Protein AF-A0A1V5WKU5-F1 (afdb_monomer)

Solvent-accessible surface area (backbone atoms only — not comparable to full-atom values): 5382 Å² total; per-residue (Å²): 133,59,40,65,59,49,35,52,52,50,52,52,54,47,48,52,52,33,50,53,37,21,54,51,37,28,52,53,40,48,55,50,37,54,54,47,28,75,77,46,74,91,61,33,76,84,43,52,70,53,31,48,53,49,10,46,53,49,15,52,56,51,41,54,53,50,53,53,49,51,35,65,74,66,58,40,65,82,53,34,46,71,90,70,51,73,82,73,71,78,74,72,78,84,83,133

Radius of gyration: 19.9 Å; Cα contacts (8 Å, |Δi|>4): 58; chains: 1; bounding box: 59×31×50 Å

Structure (mmCIF, N/CA/C/O backbone):
data_AF-A0A1V5WKU5-F1
#
_entry.id   AF-A0A1V5WKU5-F1
#
loop_
_atom_site.group_PDB
_atom_site.id
_atom_site.type_symbol
_atom_site.la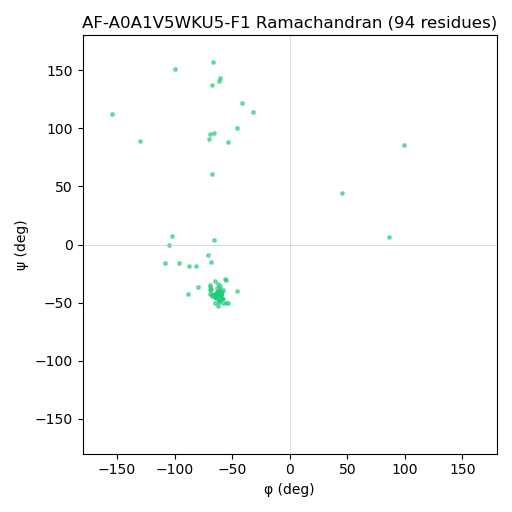bel_atom_id
_atom_site.label_alt_id
_atom_site.label_comp_id
_atom_site.label_asym_id
_atom_site.label_entity_id
_atom_site.label_seq_id
_atom_site.pdbx_PDB_ins_code
_atom_site.Cartn_x
_atom_site.Cartn_y
_atom_site.Cartn_z
_atom_site.occupancy
_atom_site.B_iso_or_equiv
_atom_site.auth_seq_id
_atom_site.auth_comp_id
_atom_site.auth_asym_id
_atom_site.auth_atom_id
_atom_site.pdbx_PDB_model_num
ATOM 1 N N . MET A 1 1 ? -12.939 3.339 26.773 1.00 57.09 1 MET A N 1
ATOM 2 C CA . MET A 1 1 ? -12.850 4.053 25.477 1.00 57.09 1 MET A CA 1
ATOM 3 C C . MET A 1 1 ? -14.172 3.900 24.743 1.00 57.09 1 MET A C 1
ATOM 5 O O . MET A 1 1 ? -14.743 2.816 24.777 1.00 57.09 1 MET A O 1
ATOM 9 N N . ASN A 1 2 ? -14.682 4.969 24.132 1.00 79.81 2 ASN A N 1
ATOM 10 C CA . ASN A 1 2 ? -15.912 4.915 23.342 1.00 79.81 2 ASN A CA 1
ATOM 11 C C . ASN A 1 2 ? -15.669 4.067 22.074 1.00 79.81 2 ASN A C 1
ATOM 13 O O . ASN A 1 2 ? -14.621 4.217 21.444 1.00 79.81 2 ASN A O 1
ATOM 17 N N . LYS A 1 3 ? -16.606 3.191 21.689 1.00 74.94 3 LYS A N 1
ATOM 18 C CA . LYS A 1 3 ? -16.465 2.282 20.525 1.00 74.94 3 LYS A CA 1
ATOM 19 C C . LYS A 1 3 ? -16.144 3.033 19.224 1.00 74.94 3 LYS A C 1
ATOM 21 O O . LYS A 1 3 ? -15.381 2.552 18.385 1.00 74.94 3 LYS A O 1
ATOM 26 N N . LYS A 1 4 ? -16.635 4.270 19.117 1.00 78.12 4 LYS A N 1
ATOM 27 C CA . LYS A 1 4 ? -16.317 5.207 18.031 1.00 78.12 4 LYS A CA 1
ATOM 28 C C . LYS A 1 4 ? -14.824 5.538 17.948 1.00 78.12 4 LYS A C 1
ATOM 30 O O . LYS A 1 4 ? -14.248 5.477 16.869 1.00 78.12 4 LYS A O 1
ATOM 35 N N . VAL A 1 5 ? -14.184 5.828 19.083 1.00 84.38 5 VAL A N 1
ATOM 36 C CA . VAL A 1 5 ? -12.756 6.186 19.139 1.00 84.38 5 VAL A CA 1
ATOM 37 C C . VAL A 1 5 ? -11.889 5.003 18.712 1.00 84.38 5 VAL A C 1
ATOM 39 O O . VAL A 1 5 ? -10.993 5.176 17.894 1.00 84.38 5 VAL A O 1
ATOM 42 N N . ASN A 1 6 ? -12.200 3.790 19.176 1.00 84.88 6 ASN A N 1
ATOM 43 C CA . ASN A 1 6 ? -11.473 2.582 18.764 1.00 84.88 6 ASN A CA 1
ATOM 44 C C . ASN A 1 6 ? -11.560 2.343 17.250 1.00 84.88 6 ASN A C 1
ATOM 46 O O . ASN A 1 6 ? -10.581 1.948 16.625 1.00 84.88 6 ASN A O 1
ATOM 50 N N . THR A 1 7 ? -12.726 2.610 16.663 1.00 86.44 7 THR A N 1
ATOM 51 C CA . THR A 1 7 ? -12.953 2.453 15.221 1.00 86.44 7 THR A CA 1
ATOM 52 C C . THR A 1 7 ? -12.150 3.466 14.417 1.00 86.44 7 THR A C 1
ATOM 54 O O . THR A 1 7 ? -11.515 3.094 13.435 1.00 86.44 7 THR A O 1
ATOM 57 N N . ILE A 1 8 ? -12.109 4.724 14.864 1.00 88.88 8 ILE A N 1
ATOM 58 C CA . ILE A 1 8 ? -11.284 5.764 14.236 1.00 88.88 8 ILE A CA 1
ATOM 59 C C . ILE A 1 8 ? -9.803 5.377 14.305 1.00 88.88 8 ILE A C 1
ATOM 61 O O . ILE A 1 8 ? -9.123 5.406 13.284 1.00 88.88 8 ILE A O 1
ATOM 65 N N . VAL A 1 9 ? -9.314 4.945 15.473 1.00 88.00 9 VAL A N 1
ATOM 66 C CA . VAL A 1 9 ? -7.919 4.501 15.636 1.00 88.00 9 VAL A CA 1
ATOM 67 C C . VAL A 1 9 ? -7.602 3.325 14.711 1.00 88.00 9 VAL A C 1
ATOM 69 O O . VAL A 1 9 ? -6.556 3.330 14.067 1.00 88.00 9 VAL A O 1
ATOM 72 N N . PHE A 1 10 ? -8.508 2.351 14.584 1.00 88.94 10 PHE A N 1
ATOM 73 C CA . PHE A 1 10 ? -8.327 1.216 13.678 1.00 88.94 10 PHE A CA 1
ATOM 74 C C . PHE A 1 10 ? -8.263 1.643 12.207 1.00 88.94 10 PHE A C 1
ATOM 76 O O . PHE A 1 10 ? -7.399 1.170 11.475 1.00 88.94 10 PHE A O 1
ATOM 83 N N . ILE A 1 11 ? -9.132 2.560 11.774 1.00 90.06 11 ILE A N 1
ATOM 84 C CA . ILE A 1 11 ? -9.129 3.079 10.399 1.00 90.06 11 ILE A CA 1
ATOM 85 C C . ILE A 1 11 ? -7.839 3.857 10.116 1.00 90.06 11 ILE A C 1
ATOM 87 O O . ILE A 1 11 ? -7.229 3.665 9.065 1.00 90.06 11 ILE A O 1
ATOM 91 N N . VAL A 1 12 ? -7.390 4.696 11.054 1.00 93.25 12 VAL A N 1
ATOM 92 C CA . VAL A 1 12 ? -6.152 5.476 10.906 1.00 93.25 12 VAL A CA 1
ATOM 93 C C . VAL A 1 12 ? -4.938 4.549 10.850 1.00 93.25 12 VAL A C 1
ATOM 95 O O . VAL A 1 12 ? -4.160 4.621 9.900 1.00 93.25 12 VAL A O 1
ATOM 98 N N . ALA A 1 13 ? -4.808 3.622 11.804 1.00 91.38 13 ALA A N 1
ATOM 99 C CA . ALA A 1 13 ? -3.733 2.631 11.804 1.00 91.38 13 ALA A CA 1
ATOM 100 C C . ALA A 1 13 ? -3.774 1.758 10.541 1.00 91.38 13 ALA A C 1
ATOM 102 O O . ALA A 1 13 ? -2.747 1.503 9.917 1.00 91.38 13 ALA A O 1
ATOM 103 N N . GLY A 1 14 ? -4.971 1.354 10.120 1.00 93.25 14 GLY A N 1
ATOM 104 C CA . GLY A 1 14 ? -5.195 0.588 8.906 1.00 93.25 14 GLY A CA 1
ATOM 105 C C . GLY A 1 14 ? -4.763 1.325 7.641 1.00 93.25 14 GLY A C 1
ATOM 106 O O . GLY A 1 14 ? -4.091 0.746 6.794 1.00 93.25 14 GLY A O 1
ATOM 107 N N . THR A 1 15 ? -5.072 2.617 7.548 1.00 93.88 15 THR A N 1
ATOM 108 C CA . THR A 1 15 ? -4.645 3.475 6.434 1.00 93.88 15 THR A CA 1
ATOM 109 C C . THR A 1 15 ? -3.124 3.598 6.383 1.00 93.88 15 THR A C 1
ATOM 111 O O . THR A 1 15 ? -2.546 3.478 5.305 1.00 93.88 15 THR A O 1
ATOM 114 N N . ILE A 1 16 ? -2.465 3.768 7.536 1.00 96.38 16 ILE A N 1
ATOM 115 C CA . ILE A 1 16 ? -0.997 3.807 7.622 1.00 96.38 16 ILE A CA 1
ATOM 116 C C . ILE A 1 16 ? -0.401 2.481 7.135 1.00 96.38 16 ILE A C 1
ATOM 118 O O . ILE A 1 16 ? 0.489 2.485 6.290 1.00 96.38 16 ILE A O 1
ATOM 122 N N . VAL A 1 17 ? -0.922 1.342 7.605 1.00 95.44 17 VAL A N 1
ATOM 123 C CA . VAL A 1 17 ? -0.471 0.014 7.155 1.00 95.44 17 VAL A CA 1
ATOM 124 C C . VAL A 1 17 ? -0.689 -0.165 5.652 1.00 95.44 17 VAL A C 1
ATOM 126 O O . VAL A 1 17 ? 0.209 -0.638 4.960 1.00 95.44 17 VAL A O 1
ATOM 129 N N . ASN A 1 18 ? -1.844 0.243 5.123 1.00 96.12 18 ASN A N 1
ATOM 130 C CA . ASN A 1 18 ? -2.132 0.162 3.693 1.00 96.12 18 ASN A CA 1
ATOM 131 C C . ASN A 1 18 ? -1.173 1.028 2.860 1.00 96.12 18 ASN A C 1
ATOM 133 O O . ASN A 1 18 ? -0.696 0.582 1.820 1.00 96.12 18 ASN A O 1
ATOM 137 N N . LEU A 1 19 ? -0.845 2.236 3.327 1.00 96.69 19 LEU A N 1
ATOM 138 C CA . LEU A 1 19 ? 0.123 3.110 2.664 1.00 96.69 19 LEU A CA 1
ATOM 139 C C . LEU A 1 19 ? 1.526 2.488 2.652 1.00 96.69 19 LEU A C 1
ATOM 141 O O . LEU A 1 19 ? 2.185 2.487 1.613 1.00 96.69 19 LEU A O 1
ATOM 145 N N . LEU A 1 20 ? 1.963 1.911 3.775 1.00 97.62 20 LEU A N 1
ATOM 146 C CA . LEU A 1 20 ? 3.242 1.201 3.854 1.00 97.62 20 LEU A CA 1
ATOM 147 C C . LEU A 1 20 ? 3.282 -0.004 2.906 1.00 97.62 20 LEU A C 1
ATOM 149 O O . LEU A 1 20 ? 4.282 -0.207 2.222 1.00 97.62 20 LEU A O 1
ATOM 153 N N . LEU A 1 21 ? 2.189 -0.769 2.815 1.00 97.25 21 LEU A N 1
ATOM 154 C CA . LEU A 1 21 ? 2.065 -1.870 1.857 1.00 97.25 21 LEU A CA 1
ATOM 155 C C . LEU A 1 21 ? 2.117 -1.373 0.408 1.00 97.25 21 LEU A C 1
ATOM 157 O O . LEU A 1 21 ? 2.777 -2.000 -0.414 1.00 97.25 21 LEU A O 1
ATOM 161 N N . ALA A 1 22 ? 1.468 -0.250 0.092 1.00 97.12 22 ALA A N 1
ATOM 162 C CA . ALA A 1 22 ? 1.505 0.340 -1.246 1.00 97.12 22 ALA A CA 1
ATOM 163 C C . ALA A 1 22 ? 2.927 0.729 -1.641 1.00 97.12 22 ALA A C 1
ATOM 165 O O . ALA A 1 22 ? 3.399 0.309 -2.695 1.00 97.12 22 ALA A O 1
ATOM 166 N N . ILE A 1 23 ? 3.639 1.448 -0.769 1.00 96.88 23 ILE A N 1
ATOM 167 C CA . ILE A 1 23 ? 5.043 1.808 -0.996 1.00 96.88 23 ILE A CA 1
ATOM 168 C C . ILE A 1 23 ? 5.889 0.542 -1.184 1.00 96.88 23 ILE A C 1
ATOM 170 O O . ILE A 1 23 ? 6.641 0.449 -2.152 1.00 96.88 23 ILE A O 1
ATOM 174 N N . LEU A 1 24 ? 5.722 -0.459 -0.315 1.00 97.62 24 LEU A N 1
ATOM 175 C CA . LEU A 1 24 ? 6.450 -1.724 -0.399 1.00 97.62 24 LEU A CA 1
ATOM 176 C C . LEU A 1 24 ? 6.222 -2.435 -1.742 1.00 97.62 24 LEU A C 1
ATOM 178 O O . LEU A 1 24 ? 7.189 -2.816 -2.400 1.00 97.62 24 LEU A O 1
ATOM 182 N N . PHE A 1 25 ? 4.969 -2.605 -2.173 1.00 97.81 25 PHE A N 1
ATOM 183 C CA . PHE A 1 25 ? 4.662 -3.292 -3.428 1.00 97.81 25 PHE A CA 1
ATOM 184 C C . PHE A 1 25 ? 5.118 -2.510 -4.656 1.00 97.81 25 PHE A C 1
ATOM 186 O O . PHE A 1 25 ? 5.633 -3.119 -5.590 1.00 97.81 25 PHE A O 1
ATOM 193 N N . ILE A 1 26 ? 4.984 -1.182 -4.653 1.00 96.12 26 ILE A N 1
ATOM 194 C CA . ILE A 1 26 ? 5.481 -0.338 -5.746 1.00 96.12 26 ILE A CA 1
ATOM 195 C C . ILE A 1 26 ? 7.000 -0.491 -5.879 1.00 96.12 26 ILE A C 1
ATOM 197 O O . ILE A 1 26 ? 7.491 -0.729 -6.981 1.00 96.12 26 ILE A O 1
ATOM 201 N N . VAL A 1 27 ? 7.743 -0.424 -4.768 1.00 96.25 27 VAL A N 1
ATOM 202 C CA . VAL A 1 27 ? 9.204 -0.602 -4.775 1.00 96.25 27 VAL A CA 1
ATOM 203 C C . VAL A 1 27 ? 9.583 -2.001 -5.265 1.00 96.25 27 VAL A C 1
ATOM 205 O O . VAL A 1 27 ? 10.450 -2.128 -6.128 1.00 96.25 27 VAL A O 1
ATOM 208 N N . LEU A 1 28 ? 8.914 -3.052 -4.780 1.00 97.00 28 LEU A N 1
ATOM 209 C CA . LEU A 1 28 ? 9.163 -4.427 -5.230 1.00 97.00 28 LEU A CA 1
ATOM 210 C C . LEU A 1 28 ? 8.919 -4.600 -6.735 1.00 97.00 28 LEU A C 1
ATOM 212 O O . LEU A 1 28 ? 9.727 -5.229 -7.420 1.00 97.00 28 LEU A O 1
ATOM 216 N N . LEU A 1 29 ? 7.836 -4.025 -7.261 1.00 95.75 29 LEU A N 1
ATOM 217 C CA . LEU A 1 29 ? 7.525 -4.079 -8.688 1.00 95.75 29 LEU A CA 1
ATOM 218 C C . LEU A 1 29 ? 8.510 -3.259 -9.523 1.00 95.75 29 LEU A C 1
ATOM 220 O O . LEU A 1 29 ? 8.899 -3.708 -10.597 1.00 95.75 29 LEU A O 1
ATOM 224 N N . MET A 1 30 ? 8.975 -2.109 -9.029 1.00 92.75 30 MET A N 1
ATOM 225 C CA . MET A 1 30 ? 10.033 -1.354 -9.703 1.00 92.75 30 MET A CA 1
ATOM 226 C C . MET A 1 30 ? 11.335 -2.149 -9.778 1.00 92.75 30 MET A C 1
ATOM 228 O O . MET A 1 30 ? 11.921 -2.242 -10.852 1.00 92.75 30 MET A O 1
ATOM 232 N N . VAL A 1 31 ? 11.763 -2.781 -8.680 1.00 93.94 31 VAL A N 1
ATOM 233 C CA . VAL A 1 31 ? 12.950 -3.654 -8.679 1.00 93.94 31 VAL A CA 1
ATOM 234 C C . VAL A 1 31 ? 12.792 -4.797 -9.687 1.00 93.94 31 VAL A C 1
ATOM 236 O O . VAL A 1 31 ? 13.746 -5.141 -10.387 1.00 93.94 31 VAL A O 1
ATOM 239 N N . LEU A 1 32 ? 11.588 -5.365 -9.800 1.00 92.94 32 LEU A N 1
ATOM 240 C CA . LEU A 1 32 ? 11.294 -6.400 -10.785 1.00 92.94 32 LEU A CA 1
ATOM 241 C C . LEU A 1 32 ? 11.403 -5.869 -12.223 1.00 92.94 32 LEU A C 1
ATOM 243 O O . LEU A 1 32 ? 12.040 -6.519 -13.048 1.00 92.94 32 LEU A O 1
ATOM 247 N N . ILE A 1 33 ? 10.851 -4.685 -12.512 1.00 91.50 33 ILE A N 1
ATOM 248 C CA . ILE A 1 33 ? 10.966 -4.038 -13.829 1.00 91.50 33 ILE A CA 1
ATOM 249 C C . ILE A 1 33 ? 12.432 -3.781 -14.182 1.00 91.50 33 ILE A C 1
ATOM 251 O O . ILE A 1 33 ? 12.849 -4.130 -15.283 1.00 91.50 33 ILE A O 1
ATOM 255 N N . PHE A 1 34 ? 13.238 -3.251 -13.256 1.00 89.88 34 PHE A N 1
ATOM 256 C CA . PHE A 1 34 ? 14.668 -3.035 -13.500 1.00 89.88 34 PHE A CA 1
ATOM 257 C C . PHE A 1 34 ? 15.398 -4.339 -13.839 1.00 89.88 34 PHE A C 1
ATOM 259 O O . PHE A 1 34 ? 16.218 -4.370 -14.758 1.00 89.88 34 PHE A O 1
ATOM 266 N N . LYS A 1 35 ? 15.073 -5.443 -13.153 1.00 90.25 35 LYS A N 1
ATOM 267 C CA . LYS A 1 35 ? 15.621 -6.760 -13.508 1.00 90.25 35 LYS A CA 1
ATOM 268 C C . LYS A 1 35 ? 15.195 -7.217 -14.903 1.00 90.25 35 LYS A C 1
ATOM 270 O O . LYS A 1 35 ? 16.026 -7.764 -15.620 1.00 90.25 35 LYS A O 1
ATOM 275 N N . VAL A 1 3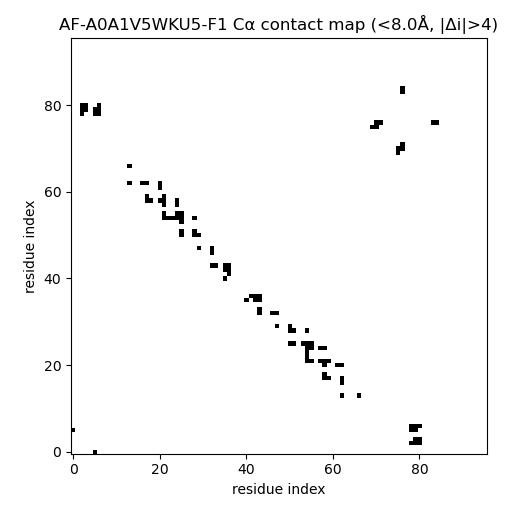6 ? 13.937 -6.997 -15.288 1.00 88.00 36 VAL A N 1
ATOM 276 C CA . VAL A 1 36 ? 13.441 -7.336 -16.632 1.00 88.00 36 VAL A CA 1
ATOM 277 C C . VAL A 1 36 ? 14.159 -6.512 -17.698 1.00 88.00 36 VAL A C 1
ATOM 279 O O . VAL A 1 36 ? 14.620 -7.091 -18.675 1.00 88.00 36 VAL A O 1
ATOM 282 N N . GLU A 1 37 ? 14.329 -5.208 -17.484 1.00 86.50 37 GLU A N 1
ATOM 283 C CA . GLU A 1 37 ? 15.037 -4.308 -18.404 1.00 86.50 37 GLU A CA 1
ATOM 284 C C . GLU A 1 37 ? 16.503 -4.721 -18.602 1.00 86.50 37 GLU A C 1
ATOM 286 O O . GLU A 1 37 ? 17.029 -4.659 -19.709 1.00 86.50 37 GLU A O 1
ATOM 291 N N . THR A 1 38 ? 17.147 -5.229 -17.546 1.00 86.81 38 THR A N 1
ATOM 292 C CA . THR A 1 38 ? 18.530 -5.734 -17.619 1.00 86.81 38 THR A CA 1
ATOM 293 C C . THR A 1 38 ? 18.648 -6.967 -18.528 1.00 86.81 38 THR A C 1
ATOM 295 O O . THR A 1 38 ? 19.688 -7.183 -19.145 1.00 86.81 38 THR A O 1
ATOM 298 N N . ILE A 1 39 ? 17.599 -7.794 -18.607 1.00 87.94 39 ILE A N 1
ATOM 299 C CA . ILE A 1 39 ? 17.576 -9.018 -19.425 1.00 87.94 39 ILE A CA 1
ATOM 300 C C . ILE A 1 39 ? 17.087 -8.707 -20.845 1.00 87.94 39 ILE A C 1
ATOM 302 O O . ILE A 1 39 ? 17.658 -9.210 -21.810 1.00 87.94 39 ILE A O 1
ATOM 306 N N . TRP A 1 40 ? 16.042 -7.883 -20.973 1.00 85.06 40 TRP A N 1
ATOM 307 C CA . TRP A 1 40 ? 15.383 -7.500 -22.223 1.00 85.06 40 TRP A CA 1
ATOM 308 C C . TRP A 1 40 ? 15.231 -5.974 -22.316 1.00 85.06 40 TRP A C 1
ATOM 310 O O . TRP A 1 40 ? 14.188 -5.441 -21.921 1.00 85.06 40 TRP A O 1
ATOM 320 N N . PRO A 1 41 ? 16.238 -5.284 -22.878 1.00 81.56 41 PRO A N 1
ATOM 321 C CA . PRO A 1 41 ? 16.235 -3.831 -23.001 1.00 81.56 41 PRO A CA 1
ATOM 322 C C . PRO A 1 41 ? 15.064 -3.312 -23.847 1.00 81.56 41 PRO A C 1
ATOM 324 O O . PRO A 1 41 ? 14.687 -3.923 -24.852 1.00 81.56 41 PRO A O 1
ATOM 327 N N . GLY A 1 42 ? 14.508 -2.165 -23.462 1.00 81.81 42 GLY A N 1
ATOM 328 C CA . GLY A 1 42 ? 13.456 -1.443 -24.179 1.00 81.81 42 GLY A CA 1
ATOM 329 C C . GLY A 1 42 ? 12.025 -1.890 -23.869 1.00 81.81 42 GLY A C 1
ATOM 330 O O . GLY A 1 42 ? 11.092 -1.428 -24.526 1.00 81.81 42 GLY A O 1
ATOM 331 N N . ARG A 1 43 ? 11.813 -2.788 -22.895 1.00 80.50 43 ARG A N 1
ATOM 332 C CA . ARG A 1 43 ? 10.465 -3.259 -22.505 1.00 80.50 43 ARG A CA 1
ATOM 333 C C . ARG A 1 43 ? 9.998 -2.741 -21.144 1.00 80.50 43 ARG A C 1
ATOM 335 O O . ARG A 1 43 ? 8.803 -2.822 -20.867 1.00 80.50 43 ARG A O 1
ATOM 342 N N . GLY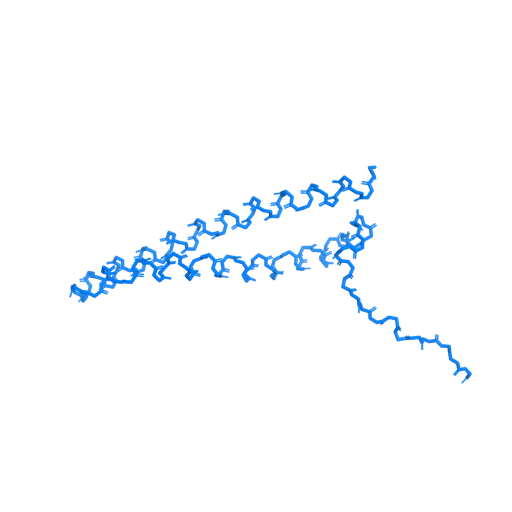 A 1 44 ? 10.889 -2.216 -20.309 1.00 77.56 44 GLY A N 1
ATOM 343 C CA . GLY A 1 44 ? 10.608 -1.802 -18.934 1.00 77.56 44 GLY A CA 1
ATOM 344 C C . GLY A 1 44 ? 9.935 -0.435 -18.800 1.00 77.56 44 GLY A C 1
ATOM 345 O O . GLY A 1 44 ? 9.049 -0.285 -17.961 1.00 77.56 44 GLY A O 1
ATOM 346 N N . GLU A 1 45 ? 10.276 0.543 -19.644 1.00 81.94 45 GLU A N 1
ATOM 347 C CA . GLU A 1 45 ? 9.707 1.903 -19.581 1.00 81.94 45 GLU A CA 1
ATOM 348 C C . GLU A 1 45 ? 8.168 1.960 -19.607 1.00 81.94 45 GLU A C 1
ATOM 350 O O . GLU A 1 45 ? 7.581 2.566 -18.705 1.00 81.94 45 GLU A O 1
ATOM 355 N N . PRO A 1 46 ? 7.465 1.302 -20.551 1.00 87.62 46 PRO A N 1
ATOM 356 C CA . PRO A 1 46 ? 6.006 1.337 -20.564 1.00 87.62 46 PRO A CA 1
ATOM 357 C C . PRO A 1 46 ? 5.373 0.593 -19.378 1.00 87.62 46 PRO A C 1
ATOM 359 O O . PRO A 1 46 ? 4.191 0.794 -19.114 1.00 87.62 46 PRO A O 1
ATOM 362 N N . MET A 1 47 ? 6.119 -0.243 -18.641 1.00 89.38 47 MET A N 1
ATOM 363 C CA . MET A 1 47 ? 5.599 -1.029 -17.514 1.00 89.38 47 MET A CA 1
ATOM 364 C C . MET A 1 47 ? 5.502 -0.235 -16.204 1.00 89.38 47 MET A C 1
ATOM 366 O O . MET A 1 47 ? 4.750 -0.633 -15.313 1.00 89.38 47 MET A O 1
ATOM 370 N N . PHE A 1 48 ? 6.203 0.896 -16.070 1.00 89.12 48 PHE A N 1
ATOM 371 C CA . PHE A 1 48 ? 6.200 1.703 -14.842 1.00 89.12 48 PHE A CA 1
ATOM 372 C C . PHE A 1 48 ? 4.808 2.147 -14.353 1.00 89.12 48 PHE A C 1
ATOM 374 O O . PHE A 1 48 ? 4.500 1.903 -13.181 1.00 89.12 48 PHE A O 1
ATOM 381 N N . PRO A 1 49 ? 3.928 2.744 -15.184 1.00 92.44 49 PRO A N 1
ATOM 382 C CA . PRO A 1 49 ? 2.584 3.115 -14.732 1.00 92.44 49 PRO A CA 1
ATOM 383 C C . PRO A 1 49 ? 1.753 1.894 -14.309 1.00 92.44 49 PRO A C 1
ATOM 385 O O . PRO A 1 49 ? 0.989 1.969 -13.344 1.00 92.44 49 PRO A O 1
ATOM 388 N N . PHE A 1 50 ? 1.943 0.743 -14.961 1.00 93.31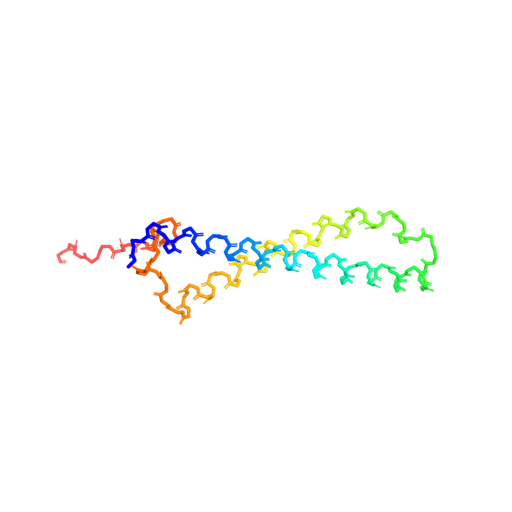 50 PHE A N 1
ATOM 389 C CA . PHE A 1 50 ? 1.265 -0.496 -14.578 1.00 93.31 50 PHE A CA 1
ATOM 390 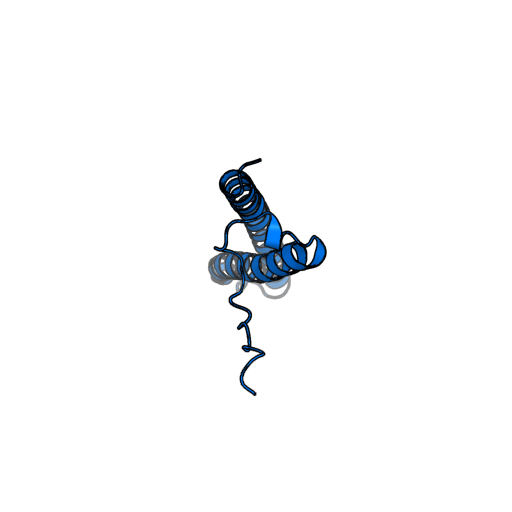C C . PHE A 1 50 ? 1.765 -1.031 -13.238 1.00 93.31 50 PHE A C 1
ATOM 392 O O . PHE A 1 50 ? 0.949 -1.475 -12.437 1.00 93.31 50 PHE A O 1
ATOM 399 N N . ALA A 1 51 ? 3.067 -0.947 -12.953 1.00 93.31 51 ALA A N 1
ATOM 400 C CA . ALA A 1 51 ? 3.610 -1.315 -11.647 1.00 93.31 51 ALA A CA 1
ATOM 401 C C . ALA A 1 51 ? 3.070 -0.433 -10.520 1.00 93.31 51 ALA A C 1
ATOM 403 O O . ALA A 1 51 ? 2.785 -0.942 -9.439 1.00 93.31 51 ALA A O 1
ATOM 404 N N . PHE A 1 52 ? 2.872 0.862 -10.769 1.00 94.50 52 PHE A N 1
ATOM 405 C CA . PHE A 1 52 ? 2.255 1.744 -9.784 1.00 94.50 52 PHE A CA 1
ATOM 406 C C . PHE A 1 52 ? 0.820 1.304 -9.460 1.00 94.50 52 PHE A C 1
ATOM 408 O O . PHE A 1 52 ? 0.492 1.047 -8.300 1.00 94.50 52 PHE A O 1
ATOM 415 N N . ILE A 1 53 ? -0.019 1.139 -10.490 1.00 96.81 53 ILE A N 1
ATOM 416 C CA . ILE A 1 53 ? -1.418 0.712 -10.327 1.00 96.81 53 ILE A CA 1
ATOM 417 C C . ILE A 1 53 ? -1.485 -0.675 -9.678 1.00 96.81 53 ILE A C 1
ATOM 419 O O . ILE A 1 53 ? -2.214 -0.871 -8.705 1.00 96.81 53 ILE A O 1
ATOM 423 N N . ALA A 1 54 ? -0.695 -1.630 -10.172 1.00 96.56 54 ALA A N 1
ATOM 424 C CA . ALA A 1 54 ? -0.636 -2.980 -9.628 1.00 96.56 54 ALA A CA 1
ATOM 425 C C . ALA A 1 54 ? -0.165 -2.983 -8.169 1.00 96.56 54 ALA A C 1
ATOM 427 O O . ALA A 1 54 ? -0.738 -3.701 -7.356 1.00 96.56 54 ALA A O 1
ATOM 428 N N . GLY A 1 55 ? 0.820 -2.157 -7.811 1.00 97.19 55 GLY A N 1
ATOM 429 C CA . GLY A 1 55 ? 1.315 -2.043 -6.442 1.00 97.19 55 GLY A CA 1
ATOM 430 C C . GLY A 1 55 ? 0.247 -1.539 -5.474 1.00 97.19 55 GLY A C 1
ATOM 431 O O . GLY A 1 55 ? 0.059 -2.122 -4.405 1.00 97.19 55 GLY A O 1
ATOM 432 N N . VAL A 1 56 ? -0.521 -0.522 -5.877 1.00 96.56 56 VAL A N 1
ATOM 433 C CA . VAL A 1 56 ? -1.652 -0.011 -5.086 1.00 96.56 56 VAL A CA 1
ATOM 434 C C . VAL A 1 56 ? -2.750 -1.068 -4.941 1.00 96.56 56 VAL A C 1
ATOM 436 O O . VAL A 1 56 ? -3.229 -1.306 -3.832 1.00 96.56 56 VAL A O 1
ATOM 439 N N . LEU A 1 57 ? -3.129 -1.741 -6.032 1.00 97.56 57 LEU A N 1
ATOM 440 C CA . LEU A 1 57 ? -4.151 -2.792 -5.994 1.00 97.56 57 LEU A CA 1
ATOM 441 C C . LEU A 1 57 ? -3.722 -3.977 -5.120 1.00 97.56 57 LEU A C 1
ATOM 443 O O . LEU A 1 57 ? -4.511 -4.467 -4.311 1.00 97.56 57 LEU A O 1
ATOM 447 N N . LEU A 1 58 ? -2.466 -4.413 -5.234 1.00 97.06 58 LEU A N 1
ATOM 448 C CA . LEU A 1 58 ? -1.904 -5.475 -4.399 1.00 97.06 58 LEU A CA 1
ATOM 449 C C . LEU A 1 58 ? -1.911 -5.083 -2.923 1.00 97.06 58 LEU A C 1
ATOM 451 O O . LEU A 1 58 ? -2.328 -5.886 -2.087 1.00 97.06 58 LEU A O 1
ATOM 455 N N . ALA A 1 59 ? -1.529 -3.847 -2.602 1.00 96.94 59 ALA A N 1
ATOM 456 C CA . ALA A 1 59 ? -1.583 -3.340 -1.238 1.00 96.94 59 ALA A CA 1
ATOM 457 C C . ALA A 1 59 ? -2.995 -3.390 -0.663 1.00 96.94 59 ALA A C 1
ATOM 459 O O . ALA A 1 59 ? -3.172 -3.915 0.434 1.00 96.94 59 ALA A O 1
ATOM 460 N N . MET A 1 60 ? -3.995 -2.942 -1.427 1.00 95.00 60 MET A N 1
ATOM 461 C CA . MET A 1 60 ? -5.395 -2.981 -1.004 1.00 95.00 60 MET A CA 1
ATOM 462 C C . MET A 1 60 ? -5.878 -4.411 -0.741 1.00 95.00 60 MET A C 1
ATOM 464 O O . MET A 1 60 ? -6.474 -4.675 0.304 1.00 95.00 60 MET A O 1
ATOM 468 N N . VAL A 1 61 ? -5.593 -5.354 -1.645 1.00 96.19 61 VAL A N 1
ATOM 469 C CA . VAL A 1 61 ? -6.006 -6.761 -1.489 1.00 96.19 61 VAL A CA 1
ATOM 470 C C . VAL A 1 61 ? -5.328 -7.407 -0.279 1.00 96.19 61 VAL A C 1
ATOM 472 O O . VAL A 1 61 ? -5.969 -8.125 0.496 1.00 96.19 61 VAL A O 1
ATOM 475 N N . VAL A 1 62 ? -4.031 -7.157 -0.095 1.00 96.31 62 VAL A N 1
ATOM 476 C CA . VAL A 1 62 ? -3.271 -7.695 1.037 1.00 96.31 62 VAL A CA 1
ATOM 477 C C . VAL A 1 62 ? -3.743 -7.069 2.343 1.00 96.31 62 VAL A C 1
ATOM 479 O O . VAL A 1 62 ? -4.010 -7.804 3.292 1.00 96.31 62 VAL A O 1
ATOM 482 N N . TYR A 1 63 ? -3.944 -5.753 2.385 1.00 93.50 63 TYR A N 1
ATOM 483 C CA . TYR A 1 63 ? -4.498 -5.053 3.540 1.00 93.50 63 TYR A CA 1
ATOM 484 C C . TYR A 1 63 ? -5.897 -5.563 3.905 1.00 93.50 63 TYR A C 1
ATOM 486 O O . TYR A 1 63 ? -6.181 -5.785 5.082 1.00 93.50 63 TYR A O 1
ATOM 494 N N . GLN A 1 64 ? -6.768 -5.816 2.925 1.00 91.25 64 GLN A N 1
ATOM 495 C CA . GLN A 1 64 ? -8.106 -6.355 3.178 1.00 91.25 64 GLN A CA 1
ATOM 496 C C . GLN A 1 64 ? -8.043 -7.733 3.854 1.00 91.25 64 GLN A C 1
ATOM 498 O O . GLN A 1 64 ? -8.760 -7.986 4.822 1.00 91.25 64 GLN A O 1
ATOM 503 N N . ARG A 1 65 ? -7.151 -8.618 3.393 1.00 92.19 65 ARG A N 1
ATOM 504 C CA . ARG A 1 65 ? -6.934 -9.923 4.038 1.00 92.19 65 ARG A CA 1
ATOM 505 C C . ARG A 1 65 ? -6.317 -9.781 5.426 1.00 92.19 65 ARG A C 1
ATOM 507 O O . ARG A 1 65 ? -6.768 -10.442 6.358 1.00 92.19 65 ARG A O 1
ATOM 514 N N . LEU A 1 66 ? -5.316 -8.913 5.569 1.00 91.31 66 LEU A N 1
ATOM 515 C CA . LEU A 1 66 ? -4.612 -8.700 6.830 1.00 91.31 66 LEU A CA 1
ATOM 516 C C . LEU A 1 66 ? -5.548 -8.113 7.890 1.00 91.31 66 LEU A C 1
ATOM 518 O O . LEU A 1 66 ? -5.579 -8.599 9.013 1.00 91.31 66 LEU A O 1
ATOM 522 N N . SER A 1 67 ? -6.348 -7.110 7.525 1.00 88.94 67 SER A N 1
ATOM 523 C CA . SER A 1 67 ? -7.327 -6.480 8.414 1.00 88.94 67 SER A CA 1
ATOM 524 C C . SER A 1 67 ? -8.400 -7.467 8.865 1.00 88.94 67 SER A C 1
ATOM 526 O O . SER A 1 67 ? -8.671 -7.535 10.061 1.00 88.94 67 SER A O 1
ATOM 528 N N . HIS A 1 68 ? -8.942 -8.292 7.962 1.00 86.12 68 HIS A N 1
ATOM 529 C CA . HIS A 1 68 ? -9.875 -9.355 8.344 1.00 86.12 68 HIS A CA 1
ATOM 530 C C . HIS A 1 68 ? -9.231 -10.340 9.329 1.00 86.12 68 HIS A C 1
ATOM 532 O O . HIS A 1 68 ? -9.818 -10.666 10.358 1.00 86.12 68 HIS A O 1
ATOM 538 N N . TRP A 1 69 ? -7.999 -10.771 9.046 1.00 88.06 69 TRP A N 1
ATOM 539 C CA . TRP A 1 69 ? -7.264 -11.693 9.907 1.00 88.06 69 TRP A CA 1
ATOM 540 C C . TRP A 1 69 ? -6.953 -11.099 11.286 1.00 88.06 69 TRP A C 1
ATOM 542 O O . TRP A 1 69 ? -7.123 -11.779 12.292 1.00 88.06 69 TRP A O 1
ATOM 552 N N . VAL A 1 70 ? -6.546 -9.827 11.361 1.00 87.56 70 VAL A N 1
ATOM 553 C CA . VAL A 1 70 ? -6.304 -9.128 12.634 1.00 87.56 70 VAL A CA 1
ATOM 554 C C . VAL A 1 70 ? -7.597 -9.003 13.439 1.00 87.56 70 VAL A C 1
ATOM 556 O O . VAL A 1 70 ? -7.588 -9.256 14.642 1.00 87.56 70 VAL A O 1
ATOM 559 N N . VAL A 1 71 ? -8.711 -8.650 12.795 1.00 86.19 71 VAL A N 1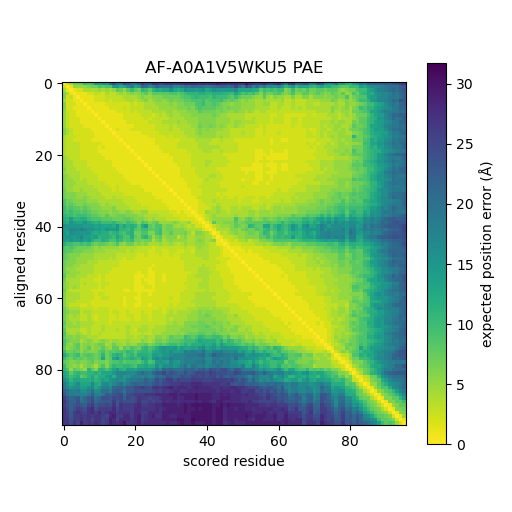
ATOM 560 C CA . VAL A 1 71 ? -10.006 -8.526 13.479 1.00 86.19 71 VAL A CA 1
ATOM 561 C C . VAL A 1 71 ? -10.445 -9.863 14.075 1.00 86.19 71 VAL A C 1
ATOM 563 O O . VAL A 1 71 ? -10.842 -9.892 15.237 1.00 86.19 71 VAL A O 1
ATOM 566 N N . GLU A 1 72 ? -10.323 -10.953 13.315 1.00 84.62 72 GLU A N 1
ATOM 567 C CA . GLU A 1 72 ? -10.688 -12.302 13.760 1.00 84.62 72 GLU A CA 1
ATOM 568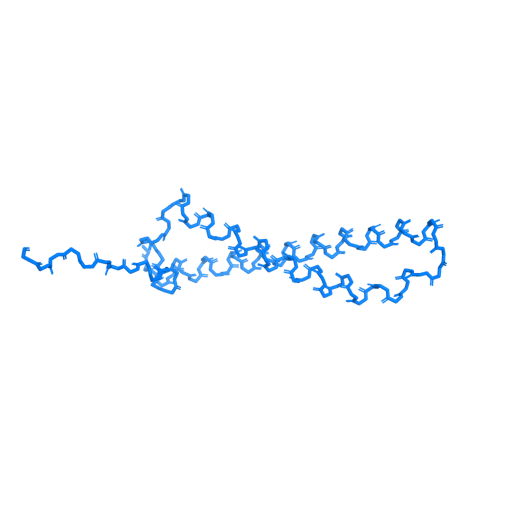 C C . GLU A 1 72 ? -9.740 -12.833 14.844 1.00 84.62 72 GLU A C 1
ATOM 570 O O . GLU A 1 72 ? -10.187 -13.374 15.852 1.00 84.62 72 GLU A O 1
ATOM 575 N N . LYS A 1 73 ? -8.427 -12.626 14.687 1.00 84.06 73 LYS A N 1
ATOM 576 C CA . LYS A 1 73 ? -7.412 -13.142 15.615 1.00 84.06 73 LYS A CA 1
ATOM 577 C C . LYS A 1 73 ? -7.433 -12.463 16.984 1.00 84.06 73 LYS A C 1
ATOM 579 O O . LYS A 1 73 ? -7.127 -13.110 17.981 1.00 84.06 73 LYS A O 1
ATOM 584 N N . PHE A 1 74 ? -7.745 -11.170 17.035 1.00 83.88 74 PHE A N 1
ATOM 585 C CA . PHE A 1 74 ? -7.757 -10.392 18.279 1.00 83.88 74 PHE A CA 1
ATOM 586 C C . PHE A 1 74 ? -9.168 -10.148 18.836 1.00 83.88 74 PHE A C 1
ATOM 588 O O . PHE A 1 74 ? -9.309 -9.375 19.784 1.00 83.88 74 PHE A O 1
ATOM 595 N N . ASP A 1 75 ? -10.193 -10.768 18.240 1.00 79.56 75 ASP A N 1
ATOM 596 C CA . ASP A 1 75 ? -11.614 -10.577 18.563 1.00 79.56 75 ASP A CA 1
ATOM 597 C C . ASP A 1 75 ? -11.995 -9.092 18.721 1.00 79.56 75 ASP A C 1
ATOM 599 O O . ASP A 1 75 ? -12.666 -8.641 19.655 1.00 79.56 75 ASP A O 1
ATOM 603 N N . LEU A 1 76 ? -11.502 -8.274 17.787 1.00 74.38 76 LEU A N 1
ATOM 604 C CA . LEU A 1 76 ? -11.740 -6.828 17.792 1.00 74.38 76 LEU A CA 1
ATOM 605 C C . LEU A 1 76 ? -13.197 -6.490 17.433 1.00 74.38 76 LEU A C 1
ATOM 607 O O . LEU A 1 76 ? 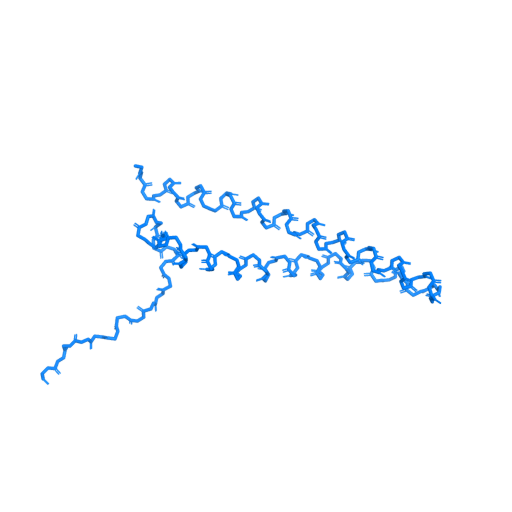-13.617 -5.344 17.603 1.00 74.38 76 LEU A O 1
ATOM 611 N N . SER A 1 77 ? -13.978 -7.487 17.003 1.00 67.19 77 SER A N 1
ATOM 612 C CA . SER A 1 77 ? -15.408 -7.430 16.677 1.00 67.19 77 SER A CA 1
ATOM 613 C C . SER A 1 77 ? -16.247 -6.695 17.718 1.00 67.19 77 SER A C 1
ATOM 615 O O . SER A 1 77 ? -17.157 -5.945 17.364 1.00 67.19 77 SER A O 1
ATOM 617 N N . ASP A 1 78 ? -15.947 -6.910 18.998 1.00 68.38 78 ASP A N 1
ATOM 618 C CA . ASP A 1 78 ? -16.743 -6.375 20.105 1.00 68.38 78 ASP A CA 1
ATOM 619 C C . ASP A 1 78 ? -16.311 -4.967 20.540 1.00 68.38 78 ASP A C 1
ATOM 621 O O . ASP A 1 78 ? -17.089 -4.227 21.167 1.00 68.38 78 ASP A O 1
ATOM 625 N N . LYS A 1 79 ? -15.087 -4.571 20.162 1.00 72.06 79 LYS A N 1
ATOM 626 C CA . LYS A 1 79 ? -14.464 -3.280 20.497 1.00 72.06 79 LYS A CA 1
ATOM 627 C C . LYS A 1 79 ? -14.620 -2.222 19.405 1.00 72.06 79 LYS A C 1
ATOM 629 O O . LYS A 1 79 ? -14.408 -1.043 19.702 1.00 72.06 79 LYS A O 1
ATOM 634 N N . LEU A 1 80 ? -14.974 -2.630 18.188 1.00 73.31 80 LEU A N 1
ATOM 635 C CA . LEU A 1 80 ? -15.207 -1.766 17.031 1.00 73.31 80 LEU A CA 1
ATOM 636 C C . LEU A 1 80 ? -16.715 -1.523 16.826 1.00 73.31 80 LEU A C 1
ATOM 638 O O . LEU A 1 80 ? -17.554 -2.344 17.202 1.00 73.31 80 LEU A O 1
ATOM 642 N N . ASP A 1 81 ? -17.075 -0.370 16.260 1.00 66.38 81 ASP A N 1
ATOM 643 C CA . ASP A 1 81 ? -18.454 -0.062 15.858 1.00 66.38 81 ASP A CA 1
ATOM 644 C C . ASP A 1 81 ? -18.881 -0.993 14.698 1.00 66.38 81 ASP A C 1
ATOM 646 O O . ASP A 1 81 ? -18.031 -1.506 13.959 1.00 66.38 81 ASP A O 1
ATOM 650 N N . PRO A 1 82 ? -20.192 -1.220 14.483 1.00 60.66 82 PRO A N 1
ATOM 651 C CA . PRO A 1 82 ? -20.704 -2.275 13.606 1.00 60.66 82 PRO A CA 1
ATOM 652 C C . PRO A 1 82 ? -20.392 -2.108 12.108 1.00 60.66 82 PRO A C 1
ATOM 654 O O . PRO A 1 82 ? -20.797 -2.961 11.326 1.00 60.66 82 PRO A O 1
ATOM 657 N N . LEU A 1 83 ? -19.630 -1.087 11.700 1.00 58.50 83 LEU A N 1
ATOM 658 C CA . LEU A 1 83 ? -19.061 -0.963 10.351 1.00 58.50 83 LEU A CA 1
ATOM 659 C C . LEU A 1 83 ? -18.192 -2.177 9.963 1.00 58.50 83 LEU A C 1
ATOM 661 O O . LEU A 1 83 ? -18.149 -2.536 8.791 1.00 58.50 83 LEU A O 1
ATOM 665 N N . PHE A 1 84 ? -17.554 -2.836 10.942 1.00 57.50 84 PHE A N 1
ATOM 666 C CA . PHE A 1 84 ? -16.747 -4.052 10.742 1.00 57.50 84 PHE A CA 1
ATOM 667 C C . PHE A 1 84 ? -17.428 -5.345 11.208 1.00 57.50 84 PHE A C 1
ATOM 669 O O . PHE A 1 84 ? -16.859 -6.426 11.041 1.00 57.50 84 PHE A O 1
ATOM 676 N N . LYS A 1 85 ? -18.658 -5.284 11.746 1.00 52.75 85 LYS A N 1
ATOM 677 C CA . LYS A 1 85 ? -19.464 -6.496 11.937 1.00 52.75 85 LYS A CA 1
ATOM 678 C C . LYS A 1 85 ? -19.875 -6.970 10.551 1.00 52.75 85 LYS A C 1
ATOM 680 O O . LYS A 1 85 ? -20.919 -6.580 10.028 1.00 52.75 85 LYS A O 1
ATOM 685 N N . SER A 1 86 ? -19.044 -7.834 9.961 1.00 51.91 86 SER A N 1
ATOM 686 C CA . SER A 1 86 ? -19.484 -8.735 8.904 1.00 51.91 86 SER A CA 1
ATOM 687 C C . SER A 1 86 ? -20.846 -9.252 9.333 1.00 51.91 86 SER A C 1
ATOM 689 O O . SER A 1 86 ? -21.009 -9.762 10.446 1.00 51.91 86 SER A O 1
ATOM 691 N N . ARG A 1 87 ? -21.844 -9.005 8.486 1.00 47.31 87 ARG A N 1
ATOM 692 C CA . ARG A 1 87 ? -23.241 -9.391 8.651 1.00 47.31 87 ARG A CA 1
ATOM 693 C C . ARG A 1 87 ? -23.310 -10.918 8.568 1.00 47.31 87 ARG A C 1
ATOM 695 O O . ARG A 1 87 ? -23.931 -11.470 7.666 1.00 47.31 87 ARG A O 1
ATOM 702 N N . ARG A 1 88 ? -22.628 -11.625 9.474 1.00 48.19 88 ARG A N 1
ATOM 703 C CA . ARG A 1 88 ? -22.733 -13.063 9.655 1.00 48.19 88 ARG A CA 1
ATOM 704 C C . ARG A 1 88 ? -24.151 -13.250 10.144 1.00 48.19 88 ARG A C 1
ATOM 706 O O . ARG A 1 88 ? -24.476 -12.966 11.296 1.00 48.19 88 ARG A O 1
ATOM 713 N N . ARG A 1 89 ? -25.015 -13.556 9.174 1.00 49.09 89 ARG A N 1
ATOM 714 C CA . ARG A 1 89 ? -26.419 -13.898 9.338 1.00 49.09 89 ARG A CA 1
ATOM 715 C C . ARG A 1 89 ? -26.567 -14.603 10.677 1.00 49.09 89 ARG A C 1
ATOM 717 O O . ARG A 1 89 ? -26.084 -15.720 10.847 1.00 49.09 89 ARG A O 1
ATOM 724 N N . ARG A 1 90 ? -27.275 -13.949 11.594 1.00 49.12 90 ARG A N 1
ATOM 725 C CA . ARG A 1 90 ? -28.091 -14.628 12.591 1.00 49.12 90 ARG A CA 1
ATOM 726 C C . ARG A 1 90 ? -28.998 -15.549 11.769 1.00 49.12 90 ARG A C 1
ATOM 728 O O . ARG A 1 90 ? -30.047 -15.124 11.291 1.00 49.12 90 ARG A O 1
ATOM 735 N N . LYS A 1 91 ? -28.544 -16.772 11.473 1.00 48.91 91 LYS A N 1
ATOM 736 C CA . LYS A 1 91 ? -29.445 -17.843 11.069 1.00 48.91 91 LYS A CA 1
ATOM 737 C C . LYS A 1 91 ? -30.198 -18.119 12.358 1.00 48.91 91 LYS A C 1
ATOM 739 O O . LYS A 1 91 ? -29.651 -18.693 13.292 1.00 48.91 91 LYS A O 1
ATOM 744 N N . LYS A 1 92 ? -31.351 -17.463 12.437 1.00 50.06 92 LYS A N 1
ATOM 745 C CA . LYS A 1 92 ? -32.333 -17.520 13.503 1.00 50.06 92 LYS A CA 1
ATOM 746 C C . LYS A 1 92 ? -32.528 -18.998 13.844 1.00 50.06 92 LYS A C 1
ATOM 748 O O . LYS A 1 92 ? -33.137 -19.736 13.079 1.00 50.06 92 LYS A O 1
ATOM 753 N N . LYS A 1 93 ? -31.877 -19.428 14.924 1.00 59.59 93 LYS A N 1
ATOM 754 C CA . LYS A 1 93 ? -32.430 -20.455 15.792 1.00 59.59 93 LYS A CA 1
ATOM 755 C C . LYS A 1 93 ? -33.730 -19.845 16.323 1.00 59.59 93 LYS A C 1
ATOM 757 O O . LYS A 1 93 ? -33.758 -18.632 16.542 1.00 59.59 93 LYS A O 1
ATOM 762 N N . ASP A 1 94 ? -34.759 -20.673 16.422 1.00 59.66 9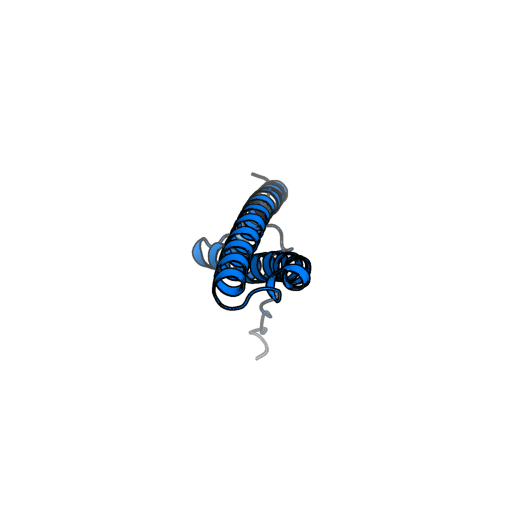4 ASP A N 1
ATOM 763 C CA . ASP A 1 94 ? -36.114 -20.375 16.900 1.00 59.66 94 ASP A CA 1
ATOM 764 C C . ASP A 1 94 ? -37.124 -20.146 15.765 1.00 59.66 94 ASP A C 1
ATOM 766 O O . ASP A 1 94 ? -37.377 -19.019 15.322 1.00 59.66 94 ASP A O 1
ATOM 770 N N . GLN A 1 95 ? -37.683 -21.263 15.294 1.00 54.56 95 GLN A N 1
ATOM 771 C CA . GLN A 1 95 ? -39.118 -21.535 15.416 1.00 54.56 95 GLN A CA 1
ATOM 772 C C . GLN A 1 95 ? -39.339 -23.061 15.399 1.00 54.56 95 GLN A C 1
ATOM 774 O O . GLN A 1 95 ? -39.060 -23.702 14.389 1.00 54.56 95 GLN A O 1
ATOM 779 N N . ASP A 1 96 ? -39.773 -23.535 16.573 1.00 42.56 96 ASP A N 1
ATOM 780 C CA . ASP A 1 96 ? -40.496 -24.765 16.949 1.00 42.56 96 ASP A CA 1
ATOM 781 C C . ASP A 1 96 ? -39.814 -26.144 16.853 1.00 42.56 96 ASP A C 1
ATOM 783 O O . ASP A 1 96 ? -39.555 -26.656 15.742 1.00 42.56 96 ASP A O 1
#

Mean predicted aligned error: 8.84 Å

Sequence (96 aa):
MNKKVNTIVFIVAGTIVNLLLAILFIVLLMVLIFKVETIWPGRGEPMFPFAFIAGVLLAMVVYQRLSHWVVEKFDLSDKLDPLFKSRRRRKKKDQD

Foldseek 3Di:
DPLAVVQVVLVVVLVVQLVVQLVVQLVVLLVVLVVVCVVPPPPSVVCNVVSNVVSSVVSVVVSVVVSVVVCVVVVCCVSHDCVPVPCPDPPDDDDD

Secondary structure (DSSP, 8-state):
--HHHHHHHHHHHHHHHHHHHHHHHHHHHHHHHHHHHHHSTTSSGGGHHHHHHHHHHHHHHHHHHHHHHHHHHTTGGGTS-GGG------------

pLDDT: mean 83.04, std 15.36, range [42.56, 97.81]